Protein AF-A0A151TCH6-F1 (afdb_monomer)

pLDDT: mean 84.73, std 14.46, range [42.22, 97.75]

InterPro domains:
  IPR041588 Integrase zinc-binding domain [PF17921] (36-89)

Sequence (124 aa):
MQKLVTAPDQQKGYELKEGKLFFKGKLVLPKNSCRIPLIIREFHASAMGGHAGVFRTFKRVSTAFFWKGMKKDITKFVAECHICQTNKYQTLVPWGLLQPLPIPTQIWTDLSMDFIVGNNPWKI

Mean predicted aligned error: 12.19 Å

Radius of gyration: 27.11 Å; Cα contacts (8 Å, |Δi|>4): 95; chains: 1; bounding box: 61×24×78 Å

Secondary structure (DSSP, 8-state):
-HHHHS-GGGSTTEEEETTEEEETTEEE--TT-THHHHHHHHHHHSTTTTT--HHHHHHHHHHHEE-TTHHHHHHHHHHT-HHHHHHS---S--SS---PPPPPSSTTS-----------TT--

Structure (mmCIF, N/CA/C/O backbone):
data_AF-A0A151TCH6-F1
#
_entry.id   AF-A0A151TCH6-F1
#
loop_
_atom_site.group_PDB
_atom_site.id
_atom_site.type_symbol
_atom_site.label_atom_id
_atom_site.label_alt_id
_atom_site.label_comp_id
_atom_site.label_asym_id
_atom_site.label_entity_id
_atom_site.label_seq_id
_atom_site.pdbx_PDB_ins_code
_atom_site.Cartn_x
_atom_site.Cartn_y
_atom_site.Cartn_z
_atom_site.occupancy
_atom_site.B_iso_or_equiv
_atom_site.auth_seq_id
_atom_site.auth_comp_id
_atom_site.auth_asym_id
_atom_site.auth_atom_id
_atom_site.pdbx_PDB_model_num
ATOM 1 N N . MET A 1 1 ? -2.805 -1.657 22.631 1.00 48.31 1 MET A N 1
ATOM 2 C CA . MET A 1 1 ? -4.109 -2.295 22.364 1.00 48.31 1 MET A CA 1
ATOM 3 C C . MET A 1 1 ? -4.813 -2.548 23.675 1.00 48.31 1 MET A C 1
ATOM 5 O O . MET A 1 1 ? -5.772 -1.840 23.913 1.00 48.31 1 MET A O 1
ATOM 9 N N . GLN A 1 2 ? -4.263 -3.376 24.574 1.00 42.22 2 GLN A N 1
ATOM 10 C CA . GLN A 1 2 ? -4.792 -3.512 25.943 1.00 42.22 2 GLN A CA 1
ATOM 11 C C . GLN A 1 2 ? -4.965 -2.148 26.639 1.00 42.22 2 GLN A C 1
ATOM 13 O O . GLN A 1 2 ? -6.071 -1.830 27.037 1.00 42.22 2 GLN A O 1
ATOM 18 N N . LYS A 1 3 ? -3.959 -1.261 26.604 1.00 46.53 3 LYS A N 1
ATOM 19 C CA . LYS A 1 3 ? -4.056 0.087 27.209 1.00 46.53 3 LYS A CA 1
ATOM 20 C C . LYS A 1 3 ? -5.080 1.063 26.588 1.00 46.53 3 LYS A C 1
ATOM 22 O O . LYS A 1 3 ? -5.363 2.073 27.207 1.00 46.53 3 LYS A O 1
ATOM 27 N N . LEU A 1 4 ? -5.601 0.808 25.380 1.00 53.44 4 LEU A N 1
ATOM 28 C CA . LEU A 1 4 ? -6.573 1.703 24.707 1.00 53.44 4 LEU A CA 1
ATOM 29 C C . LEU A 1 4 ? -8.019 1.222 24.848 1.00 53.44 4 LEU A C 1
ATOM 31 O O . LEU A 1 4 ? -8.948 1.985 24.619 1.00 53.44 4 LEU A O 1
ATOM 35 N N . VAL A 1 5 ? -8.197 -0.046 25.216 1.00 52.81 5 VAL A N 1
ATOM 36 C CA . VAL A 1 5 ? -9.505 -0.621 25.540 1.00 52.81 5 VAL A CA 1
ATOM 37 C C . VAL A 1 5 ? -9.897 -0.260 26.976 1.00 52.81 5 VAL A C 1
ATOM 39 O O . VAL A 1 5 ? -11.076 -0.125 27.266 1.00 52.81 5 VAL A O 1
ATOM 42 N N . THR A 1 6 ? -8.917 -0.047 27.863 1.00 51.72 6 THR A N 1
ATOM 43 C CA . THR A 1 6 ? -9.155 0.238 29.288 1.00 51.72 6 THR A CA 1
ATOM 44 C C . THR A 1 6 ? -9.533 1.695 29.583 1.00 51.72 6 THR A C 1
ATOM 46 O O . THR A 1 6 ? -10.118 1.950 30.627 1.00 51.72 6 THR A O 1
ATOM 49 N N . ALA A 1 7 ? -9.224 2.647 28.693 1.00 51.19 7 ALA A N 1
ATOM 50 C CA . ALA A 1 7 ? -9.578 4.064 28.857 1.00 51.19 7 ALA A CA 1
ATOM 51 C C . ALA A 1 7 ? -9.584 4.817 27.504 1.00 51.19 7 ALA A C 1
ATOM 53 O O . ALA A 1 7 ? -8.677 5.604 27.221 1.00 51.19 7 ALA A O 1
ATOM 54 N N . PRO A 1 8 ? -10.571 4.565 26.625 1.00 52.78 8 PRO A N 1
ATOM 55 C CA . PRO A 1 8 ? -10.668 5.234 25.322 1.00 52.78 8 PRO A CA 1
ATOM 56 C C . PRO A 1 8 ? -10.871 6.757 25.439 1.00 52.78 8 PRO A C 1
ATOM 58 O O . PRO A 1 8 ? -10.500 7.490 24.527 1.00 52.78 8 PRO A O 1
ATOM 61 N N . ASP A 1 9 ? -11.386 7.224 26.580 1.00 51.91 9 ASP A N 1
ATOM 62 C CA . ASP A 1 9 ? -11.752 8.623 26.847 1.00 51.91 9 ASP A CA 1
ATOM 63 C C . ASP A 1 9 ? -10.549 9.539 27.161 1.00 51.91 9 ASP A C 1
ATOM 65 O O . ASP A 1 9 ? -10.641 10.763 27.143 1.00 51.91 9 ASP A O 1
ATOM 69 N N . GLN A 1 10 ? -9.369 8.963 27.419 1.00 57.12 10 GLN A N 1
ATOM 70 C CA . GLN A 1 10 ? -8.159 9.724 27.767 1.00 57.12 10 GLN A CA 1
ATOM 71 C C . GLN A 1 10 ? -7.316 10.152 26.556 1.00 57.12 10 GLN A C 1
ATOM 73 O O . GLN A 1 10 ? -6.319 10.859 26.716 1.00 57.12 10 GLN A O 1
ATOM 78 N N . GLN A 1 11 ? -7.711 9.786 25.330 1.00 61.28 11 GLN A N 1
ATOM 79 C CA . GLN A 1 11 ? -7.047 10.235 24.103 1.00 61.28 11 GLN A CA 1
ATOM 80 C C . GLN A 1 11 ? -8.026 10.913 23.141 1.00 61.28 11 GLN A C 1
ATOM 82 O O . GLN A 1 11 ? -8.897 10.276 22.555 1.00 61.28 11 GLN A O 1
ATOM 87 N N . LYS A 1 12 ? -7.815 12.220 22.916 1.00 75.38 12 LYS A N 1
ATOM 88 C CA . LYS A 1 12 ? -8.618 13.056 22.008 1.00 75.38 12 LYS A CA 1
ATOM 89 C C . LYS A 1 12 ? -8.845 12.370 20.648 1.00 75.38 12 LYS A C 1
ATOM 91 O O . LYS A 1 12 ? -7.894 12.133 19.900 1.00 75.38 12 LYS A O 1
ATOM 96 N N . GLY A 1 13 ? -10.113 12.120 20.310 1.00 79.75 13 GLY A N 1
ATOM 97 C CA . GLY A 1 13 ? -10.560 11.660 18.988 1.00 79.75 13 GLY A CA 1
ATOM 98 C C . GLY A 1 13 ? -10.776 10.152 18.828 1.00 79.75 13 GLY A C 1
ATOM 99 O O . GLY A 1 13 ? -11.043 9.717 17.702 1.00 79.75 13 GLY A O 1
ATOM 100 N N . TYR A 1 14 ? -10.650 9.369 19.903 1.00 86.06 14 TYR A N 1
ATOM 101 C CA . TYR A 1 14 ? -11.053 7.963 19.927 1.00 86.06 14 TYR A CA 1
ATOM 102 C C . TYR A 1 14 ? -12.457 7.805 20.516 1.00 86.06 14 TYR A C 1
ATOM 104 O O . TYR A 1 14 ? -12.810 8.471 21.480 1.00 86.06 14 TYR A O 1
ATOM 112 N N . GLU A 1 15 ? -13.249 6.910 19.933 1.00 89.81 15 GLU A N 1
ATOM 113 C CA . GLU A 1 15 ? -14.629 6.631 20.337 1.00 89.81 15 GLU A CA 1
ATOM 114 C C . GLU A 1 15 ? -14.815 5.118 20.480 1.00 89.81 15 GLU A C 1
ATOM 116 O O . GLU A 1 15 ? -14.428 4.361 19.588 1.00 89.81 15 GLU A O 1
ATOM 121 N N . LEU A 1 16 ? -15.418 4.656 21.577 1.00 89.31 16 LEU A N 1
ATOM 122 C CA . LEU A 1 16 ? -15.793 3.252 21.747 1.00 89.31 16 LEU A CA 1
ATOM 123 C C . LEU A 1 16 ? -17.285 3.091 21.430 1.00 89.31 16 LEU A C 1
ATOM 125 O O . LEU A 1 16 ? -18.126 3.658 22.118 1.00 89.31 16 LEU A O 1
ATOM 129 N N . LYS A 1 17 ? -17.616 2.318 20.391 1.00 89.00 17 LYS A N 1
ATOM 130 C CA . LYS A 1 17 ? -19.000 2.023 19.982 1.00 89.00 17 LYS A CA 1
ATOM 131 C C . LYS A 1 17 ? -19.167 0.519 19.849 1.00 89.00 17 LYS A C 1
ATOM 133 O O . LYS A 1 17 ? -18.406 -0.107 19.118 1.00 89.00 17 LYS A O 1
ATOM 138 N N . GLU A 1 18 ? -20.130 -0.062 20.564 1.00 87.56 18 GLU A N 1
ATOM 139 C CA . GLU A 1 18 ? -20.452 -1.500 20.485 1.00 87.56 18 GLU A CA 1
ATOM 140 C C . GLU A 1 18 ? -19.223 -2.420 20.664 1.00 87.56 18 GLU A C 1
ATOM 142 O O . GLU A 1 18 ? -19.017 -3.382 19.923 1.00 87.56 18 GLU A O 1
ATOM 147 N N . GLY A 1 19 ? -18.328 -2.079 21.599 1.00 85.00 19 GLY A N 1
ATOM 148 C CA . GLY A 1 19 ? -17.092 -2.839 21.842 1.00 85.00 19 GLY A CA 1
ATOM 149 C C . GLY A 1 19 ? -16.015 -2.700 20.755 1.00 85.00 19 GLY A C 1
ATOM 150 O O . GLY A 1 19 ? -14.988 -3.376 20.814 1.00 85.00 19 GLY A O 1
ATOM 151 N N . LYS A 1 20 ? -16.208 -1.818 19.770 1.00 89.12 20 LYS A N 1
ATOM 152 C CA . LYS A 1 20 ? -15.242 -1.504 18.712 1.00 89.12 20 LYS A CA 1
ATOM 153 C C . LYS A 1 20 ? -14.680 -0.103 18.920 1.00 89.12 20 LYS A C 1
ATOM 155 O O . LYS A 1 20 ? -15.407 0.840 19.224 1.00 89.12 20 LYS A O 1
ATOM 160 N N . LEU A 1 21 ? -13.372 0.033 18.730 1.00 91.75 21 LEU A N 1
ATOM 161 C CA . LEU A 1 21 ? -12.683 1.313 18.834 1.00 91.75 21 LEU A CA 1
ATOM 162 C C . LEU A 1 21 ? -12.689 2.015 17.473 1.00 91.75 21 LEU A C 1
ATOM 164 O O . LEU A 1 21 ? -12.309 1.419 16.467 1.00 91.75 21 LEU A O 1
ATOM 168 N N . PHE A 1 22 ? -13.070 3.284 17.452 1.00 92.94 22 PHE A N 1
ATOM 169 C CA . PHE A 1 22 ? -13.056 4.150 16.282 1.00 92.94 22 PHE A CA 1
ATOM 170 C C . PHE A 1 22 ? -12.129 5.343 16.510 1.00 92.94 22 PHE A C 1
ATOM 172 O O . PHE A 1 22 ? -11.966 5.812 17.630 1.00 92.94 22 PHE A O 1
ATOM 179 N N . PHE A 1 23 ? -11.515 5.844 15.441 1.00 91.38 23 PHE A N 1
ATOM 180 C CA . PHE A 1 23 ? -10.724 7.072 15.442 1.00 91.38 23 PHE A CA 1
ATOM 181 C C . PHE A 1 23 ? -11.147 7.932 14.257 1.00 91.38 23 PHE A C 1
ATOM 183 O O . PHE A 1 23 ? -10.967 7.522 13.107 1.00 91.38 23 PHE A O 1
ATOM 190 N N . LYS A 1 24 ? -11.725 9.111 14.521 1.00 90.25 24 LYS A N 1
ATOM 191 C CA . LYS A 1 24 ? -12.284 9.996 13.476 1.00 90.25 24 LYS A CA 1
ATOM 19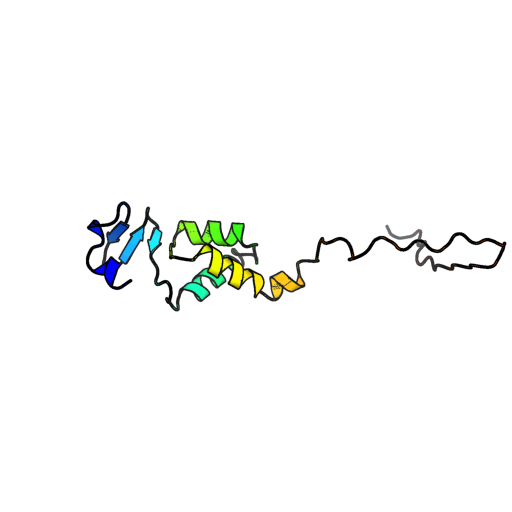2 C C . LYS A 1 24 ? -13.218 9.250 12.499 1.00 90.25 24 LYS A C 1
ATOM 194 O O . LYS A 1 24 ? -13.062 9.361 11.285 1.00 90.25 24 LYS A O 1
ATOM 199 N N . GLY A 1 25 ? -14.115 8.416 13.031 1.00 90.44 25 GLY A N 1
ATOM 200 C CA . GLY A 1 25 ? -15.054 7.602 12.245 1.00 90.44 25 GLY A CA 1
ATOM 201 C C . GLY A 1 25 ? -14.476 6.333 11.598 1.00 90.44 25 GLY A C 1
ATOM 202 O O . GLY A 1 25 ? -15.209 5.617 10.925 1.00 90.44 25 GLY A O 1
ATOM 203 N N . LYS A 1 26 ? -13.191 6.013 11.804 1.00 94.00 26 LYS A N 1
ATOM 204 C CA . LYS A 1 26 ? -12.517 4.848 11.197 1.00 94.00 26 LYS A CA 1
ATOM 205 C C . LYS A 1 26 ? -12.333 3.732 12.208 1.00 94.00 26 LYS A C 1
ATOM 207 O O . LYS A 1 26 ? -11.891 4.005 13.321 1.00 94.00 26 LYS A O 1
ATOM 212 N N . LEU A 1 27 ? -12.587 2.486 11.818 1.00 95.12 27 LEU A N 1
ATOM 213 C CA . LEU A 1 27 ? -12.406 1.331 12.694 1.00 95.12 27 LEU A CA 1
ATOM 214 C C . LEU A 1 27 ? -10.921 1.122 13.009 1.00 95.12 27 LEU A C 1
ATOM 216 O O . LEU A 1 27 ? -10.093 0.945 12.110 1.00 95.12 27 LEU A O 1
ATOM 220 N N . VAL A 1 28 ? -10.589 1.112 14.296 1.00 94.62 28 VAL A N 1
ATOM 221 C CA . VAL A 1 28 ? -9.224 0.929 14.778 1.00 94.62 28 VAL A CA 1
ATOM 222 C C . VAL A 1 28 ? -8.917 -0.553 14.917 1.00 94.62 28 VAL A C 1
ATOM 224 O O . VAL A 1 28 ? -9.580 -1.281 15.655 1.00 94.62 28 VAL A O 1
ATOM 227 N N . LEU A 1 29 ? -7.863 -1.000 14.239 1.00 93.88 29 LEU A N 1
ATOM 228 C CA . LEU A 1 29 ? -7.401 -2.379 14.299 1.00 93.88 29 LEU A CA 1
ATOM 229 C C . LEU A 1 29 ? -6.135 -2.508 15.150 1.00 93.88 29 LEU A C 1
ATOM 231 O O . LEU A 1 29 ? -5.179 -1.748 14.967 1.00 93.88 29 LEU A O 1
ATOM 235 N N . PRO A 1 30 ? -6.061 -3.525 16.025 1.00 92.12 30 PRO A N 1
ATOM 236 C CA . PRO A 1 30 ? -4.988 -4.484 16.017 1.00 92.12 30 PRO A CA 1
ATOM 237 C C . PRO A 1 30 ? -3.688 -4.222 15.271 1.00 92.12 30 PRO A C 1
ATOM 239 O O . PRO A 1 30 ? -3.664 -4.691 14.146 1.00 92.12 30 PRO A O 1
ATOM 242 N N . LYS A 1 31 ? -2.594 -3.636 15.793 1.00 89.50 31 LYS A N 1
ATOM 243 C CA . LYS A 1 31 ? -1.335 -3.621 14.996 1.00 89.50 31 LYS A CA 1
ATOM 244 C C . LYS A 1 31 ? -0.928 -5.044 14.569 1.00 89.50 31 LYS A C 1
ATOM 246 O O . LYS A 1 31 ? -0.463 -5.246 13.459 1.00 89.50 31 LYS A O 1
ATOM 251 N N . ASN A 1 32 ? -1.170 -6.018 15.443 1.00 89.81 32 ASN A N 1
ATOM 252 C CA . ASN A 1 32 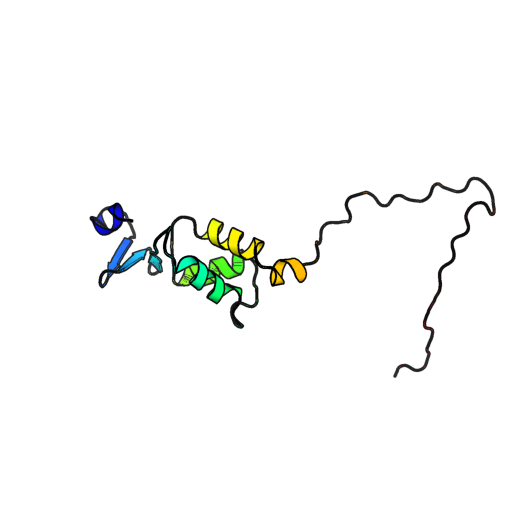? -0.886 -7.431 15.200 1.00 89.81 32 ASN A CA 1
ATOM 253 C C . ASN A 1 32 ? -2.153 -8.208 14.787 1.00 89.81 32 ASN A C 1
ATOM 255 O O . ASN A 1 32 ? -2.239 -9.409 15.019 1.00 89.81 32 ASN A O 1
ATOM 259 N N . SER A 1 33 ? -3.179 -7.535 14.252 1.00 92.81 33 SER A N 1
ATOM 260 C CA . SER A 1 33 ? -4.395 -8.215 13.798 1.00 92.81 33 SER A CA 1
ATOM 261 C C . SER A 1 33 ? -4.111 -9.031 12.543 1.00 92.81 33 SER A C 1
ATOM 263 O O . SER A 1 33 ? -3.641 -8.498 11.538 1.00 92.81 33 SER A O 1
ATOM 265 N N . CYS A 1 34 ? -4.505 -10.303 12.569 1.00 93.81 34 CYS A N 1
ATOM 266 C CA . CYS A 1 34 ? -4.475 -11.199 11.412 1.00 93.81 34 CYS A CA 1
ATOM 267 C C . CYS A 1 34 ? -5.336 -10.705 10.236 1.00 93.81 34 CYS A C 1
ATOM 269 O O . CYS A 1 34 ? -5.164 -11.164 9.111 1.00 93.81 34 CYS A O 1
ATOM 271 N N . ARG A 1 35 ? -6.245 -9.747 10.468 1.00 94.88 35 ARG A N 1
ATOM 272 C CA . ARG A 1 35 ? -7.103 -9.169 9.425 1.00 94.88 35 ARG A CA 1
ATOM 273 C C . ARG A 1 35 ? -6.404 -8.101 8.590 1.00 94.88 35 ARG A C 1
ATOM 275 O O . ARG A 1 35 ? -6.878 -7.816 7.497 1.00 94.88 35 ARG A O 1
ATOM 282 N N . ILE A 1 36 ? -5.300 -7.514 9.065 1.00 96.81 36 ILE A N 1
ATOM 283 C CA . ILE A 1 36 ? -4.596 -6.455 8.324 1.00 96.81 36 ILE A CA 1
ATOM 284 C C . ILE A 1 36 ? -4.176 -6.935 6.924 1.00 96.81 36 ILE A C 1
ATOM 286 O O . ILE A 1 36 ? -4.558 -6.274 5.959 1.00 96.81 36 ILE A O 1
ATOM 290 N N . PRO A 1 37 ? -3.481 -8.079 6.757 1.00 96.50 37 PRO A N 1
ATOM 291 C CA . PRO A 1 37 ? -3.108 -8.561 5.427 1.00 96.50 37 PRO A CA 1
ATOM 292 C C . PRO A 1 37 ? -4.311 -8.811 4.511 1.00 96.50 37 PRO A C 1
ATOM 294 O O . PRO A 1 37 ? -4.247 -8.493 3.327 1.00 96.50 37 PRO A O 1
ATOM 297 N N . LEU A 1 38 ? -5.420 -9.325 5.057 1.00 96.69 38 LEU A N 1
ATOM 298 C CA . LEU A 1 38 ? -6.651 -9.578 4.299 1.00 96.69 38 LEU A CA 1
ATOM 299 C C . LEU A 1 38 ? -7.275 -8.277 3.788 1.00 96.69 38 LEU A C 1
ATOM 301 O O . LEU A 1 38 ? -7.632 -8.182 2.619 1.00 96.69 38 LEU A O 1
ATOM 305 N N . ILE A 1 39 ? -7.342 -7.255 4.642 1.00 97.06 39 ILE A N 1
ATOM 306 C CA . ILE A 1 39 ? -7.855 -5.933 4.272 1.00 97.06 39 ILE A CA 1
ATOM 307 C C . ILE A 1 39 ? -6.971 -5.311 3.192 1.00 97.06 39 ILE A C 1
ATOM 309 O O . ILE A 1 39 ? -7.482 -4.846 2.178 1.00 97.06 39 ILE A O 1
ATOM 313 N N . ILE A 1 40 ? -5.645 -5.319 3.365 1.00 97.69 40 ILE A N 1
ATOM 314 C CA . ILE A 1 40 ? -4.745 -4.754 2.351 1.00 97.69 40 ILE A CA 1
ATOM 315 C C . ILE A 1 40 ? -4.921 -5.493 1.019 1.00 97.69 40 ILE A C 1
ATOM 317 O O . ILE A 1 40 ? -5.047 -4.837 -0.015 1.00 97.69 40 ILE A O 1
ATOM 321 N N . ARG A 1 41 ? -4.989 -6.831 1.042 1.00 96.88 41 ARG A N 1
ATOM 322 C CA . ARG A 1 41 ? -5.221 -7.655 -0.150 1.00 96.88 41 ARG A CA 1
ATOM 323 C C . ARG A 1 41 ? -6.523 -7.282 -0.853 1.00 96.88 41 ARG A C 1
ATOM 325 O O . ARG A 1 41 ? -6.496 -7.105 -2.065 1.00 96.88 41 ARG A O 1
ATOM 332 N N . GLU A 1 42 ? -7.617 -7.110 -0.120 1.00 96.44 42 GLU A N 1
ATOM 333 C CA . GLU A 1 42 ? -8.918 -6.754 -0.694 1.00 96.44 42 GLU A CA 1
ATOM 334 C C . GLU A 1 42 ? -8.878 -5.398 -1.411 1.00 96.44 42 GLU A C 1
ATOM 336 O O . GLU A 1 42 ? -9.302 -5.270 -2.55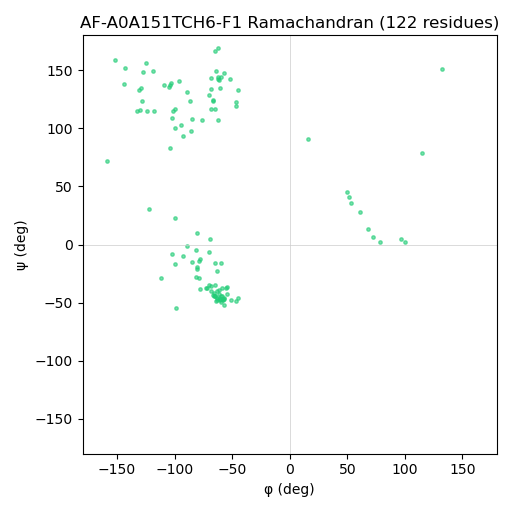6 1.00 96.44 42 GLU A O 1
ATOM 341 N N . PHE A 1 43 ? -8.282 -4.376 -0.794 1.00 96.50 43 PHE A N 1
ATOM 342 C CA . PHE A 1 43 ? -8.203 -3.041 -1.400 1.00 96.50 43 PHE A CA 1
ATOM 343 C C . PHE A 1 43 ? -7.107 -2.893 -2.466 1.00 96.50 43 PHE A C 1
ATOM 345 O O . PHE A 1 43 ? -7.111 -1.905 -3.208 1.00 96.50 43 PHE A O 1
ATOM 352 N N . HIS A 1 44 ? -6.170 -3.841 -2.537 1.00 97.06 44 HIS A N 1
ATOM 353 C CA . HIS A 1 44 ? -5.068 -3.840 -3.494 1.00 97.06 44 HIS A CA 1
ATOM 354 C C . HIS A 1 44 ? -5.328 -4.744 -4.705 1.00 97.06 44 HIS A C 1
ATOM 356 O O . HIS A 1 44 ? -5.221 -4.277 -5.833 1.00 97.06 44 HIS A O 1
ATOM 362 N N . ALA A 1 45 ? -5.646 -6.018 -4.480 1.00 95.75 45 ALA A N 1
ATOM 363 C CA . ALA A 1 45 ? -5.638 -7.076 -5.492 1.00 95.75 45 ALA A CA 1
ATOM 364 C C . ALA A 1 45 ? -7.031 -7.464 -6.015 1.00 95.75 45 ALA A C 1
ATOM 366 O O . ALA A 1 45 ? -7.119 -8.233 -6.967 1.00 95.75 45 ALA A O 1
ATOM 367 N N . SER A 1 46 ? -8.120 -6.962 -5.423 1.00 94.69 46 SER A N 1
ATOM 368 C CA . SER A 1 46 ? -9.459 -7.155 -6.001 1.00 94.69 46 SER A CA 1
ATOM 369 C C . SER A 1 46 ? -9.583 -6.456 -7.359 1.00 94.69 46 SER A C 1
ATOM 371 O O . SER A 1 46 ? -8.788 -5.574 -7.691 1.00 94.69 46 SER A O 1
ATOM 373 N N . ALA A 1 47 ? -10.632 -6.778 -8.122 1.00 91.06 47 ALA A N 1
ATOM 374 C CA . ALA A 1 47 ? -10.942 -6.084 -9.375 1.00 91.06 47 ALA A CA 1
ATOM 375 C C . ALA A 1 47 ? -11.083 -4.560 -9.176 1.00 91.06 47 ALA A C 1
ATOM 377 O O . ALA A 1 47 ? -10.604 -3.769 -9.985 1.00 91.06 47 ALA A O 1
ATOM 378 N N . MET A 1 48 ? -11.666 -4.137 -8.049 1.00 88.69 48 MET A N 1
ATOM 379 C CA . MET A 1 48 ? -11.759 -2.724 -7.665 1.00 88.69 48 MET A CA 1
ATOM 380 C C . MET A 1 48 ? -10.394 -2.150 -7.244 1.00 88.69 48 MET A C 1
ATOM 382 O O . MET A 1 48 ? -10.068 -0.988 -7.525 1.00 88.69 48 MET A O 1
ATOM 386 N N . GLY A 1 49 ? -9.592 -2.969 -6.558 1.00 90.62 49 GLY A N 1
ATOM 387 C CA . GLY A 1 49 ? -8.223 -2.688 -6.137 1.00 90.62 49 GLY A CA 1
ATOM 388 C C . GLY A 1 49 ? -7.292 -2.410 -7.315 1.00 90.62 49 GLY A C 1
ATOM 389 O O . GLY A 1 49 ? -6.582 -1.400 -7.313 1.00 90.62 49 GLY A O 1
ATOM 390 N N . GLY A 1 50 ? -7.363 -3.252 -8.345 1.00 94.19 50 GLY A N 1
ATOM 391 C CA . GLY A 1 50 ? -6.673 -3.090 -9.622 1.00 94.19 50 GLY A CA 1
ATOM 392 C C . GLY A 1 50 ? -5.150 -3.056 -9.505 1.00 94.19 50 GLY A C 1
ATOM 393 O O . GLY A 1 50 ? -4.499 -2.369 -10.287 1.00 94.19 50 GLY A O 1
ATOM 394 N N . HIS A 1 51 ? -4.577 -3.705 -8.488 1.00 95.44 51 HIS A N 1
ATOM 395 C CA . HIS A 1 51 ? -3.140 -3.691 -8.200 1.00 95.44 51 HIS A CA 1
ATOM 396 C C . HIS A 1 51 ? -2.552 -2.276 -8.090 1.00 95.44 51 HIS A C 1
ATOM 398 O O . HIS A 1 51 ? -1.414 -1.996 -8.478 1.00 95.44 51 HIS A O 1
ATOM 404 N N . ALA A 1 52 ? -3.344 -1.348 -7.547 1.00 92.69 52 ALA A N 1
ATOM 405 C CA . ALA A 1 52 ? -2.951 0.044 -7.446 1.00 92.69 52 ALA A CA 1
ATOM 406 C C . ALA A 1 52 ? -1.735 0.242 -6.522 1.00 92.69 52 ALA A C 1
ATOM 408 O O . ALA A 1 52 ? -1.534 -0.464 -5.528 1.00 92.69 52 ALA A O 1
ATOM 409 N N . GLY A 1 53 ? -0.937 1.267 -6.833 1.00 93.00 53 GLY A N 1
ATOM 410 C CA . GLY A 1 53 ? 0.233 1.635 -6.038 1.00 93.00 53 GLY A CA 1
ATOM 411 C C . GLY A 1 53 ? -0.112 2.062 -4.606 1.00 93.00 53 GLY A C 1
ATOM 412 O O . GLY A 1 53 ? -1.268 2.324 -4.261 1.00 93.00 53 GLY A O 1
ATOM 413 N N . VAL A 1 54 ? 0.930 2.194 -3.782 1.00 96.12 54 VAL A N 1
ATOM 414 C CA . VAL A 1 54 ? 0.849 2.453 -2.332 1.00 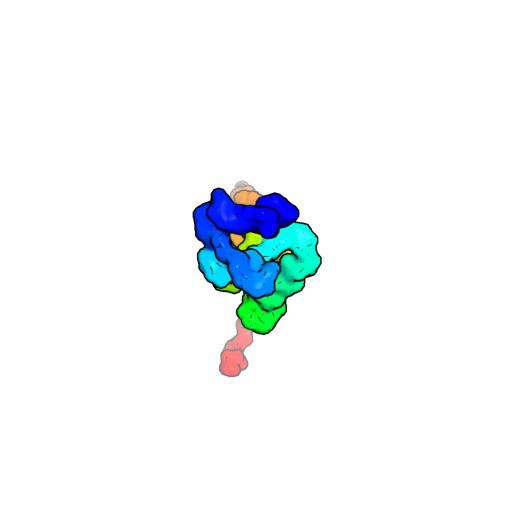96.12 54 VAL A CA 1
ATOM 415 C C . VAL A 1 54 ? -0.133 3.569 -1.973 1.00 96.12 54 VAL A C 1
ATOM 417 O O . VAL A 1 54 ? -0.979 3.380 -1.105 1.00 96.12 54 VAL A O 1
ATOM 420 N N . PHE A 1 55 ? -0.059 4.723 -2.643 1.00 95.88 55 PHE A N 1
ATOM 421 C CA . PHE A 1 55 ? -0.890 5.883 -2.309 1.00 95.88 55 PHE A CA 1
ATOM 422 C C . PHE A 1 55 ? -2.391 5.621 -2.497 1.00 95.88 55 PHE A C 1
ATOM 424 O O . PHE A 1 55 ? -3.187 5.937 -1.612 1.00 95.88 55 PHE A O 1
ATOM 431 N N . ARG A 1 56 ? -2.786 5.020 -3.627 1.00 96.06 56 ARG A N 1
ATOM 432 C CA . ARG A 1 56 ? -4.200 4.723 -3.916 1.00 96.06 56 ARG A CA 1
ATOM 433 C C . ARG A 1 56 ? -4.742 3.668 -2.954 1.00 96.06 56 ARG A C 1
ATOM 435 O O . ARG A 1 56 ? -5.825 3.860 -2.404 1.00 96.06 56 ARG A O 1
ATOM 442 N N . THR A 1 57 ? -3.966 2.615 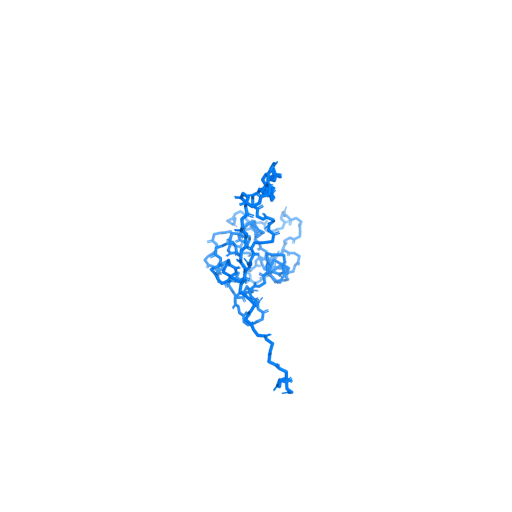-2.703 1.00 97.25 57 THR A N 1
ATOM 443 C CA . THR A 1 57 ? -4.311 1.564 -1.737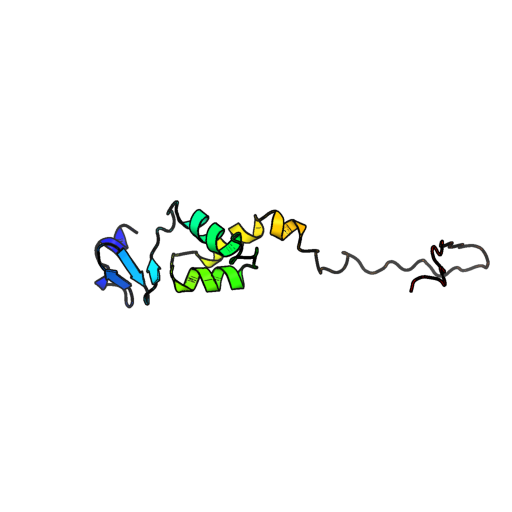 1.00 97.25 57 THR A CA 1
ATOM 444 C C . THR A 1 57 ? -4.461 2.146 -0.331 1.00 97.25 57 THR A C 1
ATOM 446 O O . THR A 1 57 ? -5.488 1.949 0.310 1.00 97.25 57 THR A O 1
ATOM 449 N N . PHE A 1 58 ? -3.503 2.963 0.118 1.00 97.75 58 PHE A N 1
ATOM 450 C CA . PHE A 1 58 ? -3.571 3.656 1.406 1.00 97.75 58 PHE A CA 1
ATOM 451 C C . PHE A 1 58 ? -4.811 4.542 1.521 1.00 97.75 58 PHE A C 1
ATOM 453 O O . PHE A 1 58 ? -5.527 4.449 2.515 1.00 97.75 58 PHE A O 1
ATOM 460 N N . LYS A 1 59 ? -5.096 5.368 0.505 1.00 96.62 59 LYS A N 1
ATOM 461 C CA . LYS A 1 59 ? -6.258 6.263 0.512 1.00 96.62 59 LYS A CA 1
ATOM 462 C C . LYS A 1 59 ? -7.553 5.470 0.692 1.00 96.62 59 LYS A C 1
ATOM 464 O O . LYS A 1 59 ? -8.341 5.830 1.560 1.00 96.62 59 LYS A O 1
ATOM 469 N N . ARG A 1 60 ? -7.727 4.373 -0.053 1.00 96.19 60 ARG A N 1
ATOM 470 C CA . ARG A 1 60 ? -8.905 3.494 0.035 1.00 96.19 60 ARG A CA 1
ATOM 471 C C . ARG A 1 60 ? -9.028 2.801 1.387 1.00 96.19 60 ARG A C 1
ATOM 473 O O . ARG A 1 60 ? -10.079 2.874 1.996 1.00 96.19 60 ARG A O 1
ATOM 480 N N . VAL A 1 61 ? -7.958 2.197 1.897 1.00 96.94 61 VAL A N 1
ATOM 481 C CA . VAL A 1 61 ? -7.990 1.549 3.220 1.00 96.94 61 VAL A CA 1
ATOM 482 C C . VAL A 1 61 ? -8.302 2.571 4.321 1.00 96.94 61 VAL A C 1
ATOM 484 O O . VAL A 1 61 ? -9.076 2.299 5.238 1.00 96.94 61 VAL A O 1
ATOM 487 N N . SER A 1 62 ? -7.742 3.778 4.204 1.00 96.25 62 SER A N 1
ATOM 488 C CA . SER A 1 62 ? -7.897 4.844 5.193 1.00 96.25 62 SER A CA 1
ATOM 489 C C . SER A 1 62 ? -9.293 5.465 5.259 1.00 96.25 62 SER A C 1
ATOM 491 O O . SER A 1 62 ? -9.506 6.303 6.135 1.00 96.25 62 SER A O 1
ATOM 493 N N . THR A 1 63 ? -10.225 5.122 4.362 1.00 95.88 63 THR A N 1
ATOM 494 C CA . THR A 1 63 ? -11.618 5.590 4.471 1.00 95.88 63 THR A CA 1
ATOM 495 C C . THR A 1 63 ? -12.352 4.875 5.599 1.00 95.88 63 THR A C 1
ATOM 497 O O . THR A 1 63 ? -13.107 5.517 6.319 1.00 95.88 63 THR A O 1
ATOM 500 N N . ALA A 1 64 ? -12.087 3.579 5.789 1.00 95.56 64 ALA A N 1
ATOM 501 C CA . ALA A 1 64 ? -12.814 2.733 6.732 1.00 95.56 64 ALA A CA 1
ATOM 502 C C . ALA A 1 64 ? -11.970 2.287 7.934 1.00 95.56 64 ALA A C 1
ATOM 504 O O . ALA A 1 64 ? -12.518 2.070 9.014 1.00 95.56 64 ALA A O 1
ATOM 505 N N . PHE A 1 65 ? -10.647 2.167 7.782 1.00 96.75 65 PHE A N 1
ATOM 506 C CA . PHE A 1 65 ? -9.780 1.562 8.795 1.00 96.75 65 PHE A CA 1
ATOM 507 C C . PHE A 1 65 ? -8.640 2.478 9.236 1.00 96.75 65 PHE A C 1
ATOM 509 O O . PHE A 1 65 ? -8.179 3.366 8.513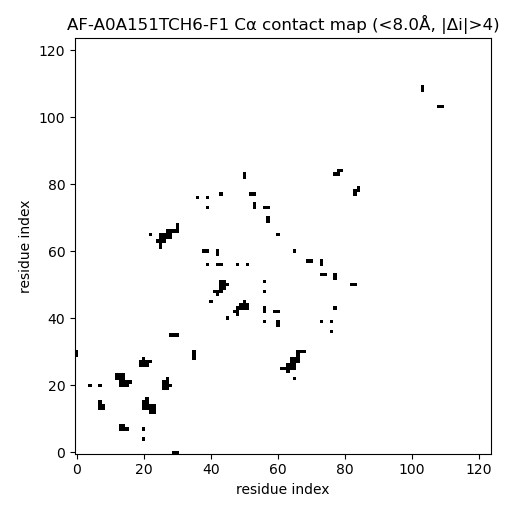 1.00 96.75 65 PHE A O 1
ATOM 516 N N . PHE A 1 66 ? -8.151 2.222 10.446 1.00 95.44 66 PHE A N 1
ATOM 517 C CA . PHE A 1 66 ? -6.957 2.843 10.994 1.00 95.44 66 PHE A CA 1
ATOM 518 C C . PHE A 1 66 ? -6.176 1.854 11.862 1.00 95.44 66 PHE A C 1
ATOM 520 O O . PHE A 1 66 ? -6.741 1.134 12.678 1.00 95.44 66 PHE A O 1
ATOM 527 N N . TRP A 1 67 ? -4.853 1.846 11.739 1.00 95.25 67 TRP A N 1
ATOM 528 C CA . TRP A 1 67 ? -3.975 1.213 12.720 1.00 95.25 67 TRP A CA 1
ATOM 529 C C . TRP A 1 67 ? -2.608 1.890 12.744 1.00 95.25 67 TRP A C 1
ATOM 531 O O . TRP A 1 67 ? -2.179 2.552 11.792 1.00 95.25 67 TRP A O 1
ATOM 541 N N . LYS A 1 68 ? -1.890 1.713 13.855 1.00 92.81 68 LYS A N 1
ATOM 542 C CA . LYS A 1 68 ? -0.537 2.251 14.006 1.00 92.81 68 LYS A CA 1
ATOM 543 C C . LYS A 1 68 ? 0.416 1.516 13.062 1.00 92.81 68 LYS A C 1
ATOM 545 O O . LYS A 1 68 ? 0.674 0.334 13.257 1.00 92.81 68 LYS A O 1
ATOM 550 N N . GLY A 1 69 ? 0.990 2.242 12.103 1.00 94.38 69 GLY A N 1
ATOM 551 C CA . GLY A 1 69 ? 1.926 1.685 11.117 1.00 94.38 69 GLY A CA 1
ATOM 552 C C . GLY A 1 69 ? 1.320 1.386 9.744 1.00 94.38 69 GLY A C 1
ATOM 553 O O . GLY A 1 69 ? 2.061 0.978 8.859 1.00 94.38 69 GLY A O 1
ATOM 554 N N . MET A 1 70 ? 0.035 1.691 9.523 1.00 95.75 70 MET A N 1
ATOM 555 C CA . MET A 1 70 ? -0.705 1.386 8.288 1.00 95.75 70 MET A CA 1
ATOM 556 C C . MET A 1 70 ? 0.025 1.703 6.983 1.00 95.75 70 MET A C 1
ATOM 558 O O . MET A 1 70 ? 0.070 0.865 6.089 1.00 95.75 70 MET A O 1
ATOM 562 N N . LYS A 1 71 ? 0.649 2.882 6.868 1.00 96.62 71 LYS A N 1
ATOM 563 C CA . LYS A 1 71 ? 1.406 3.243 5.659 1.00 96.62 71 LYS A CA 1
ATOM 564 C C . LYS A 1 71 ? 2.576 2.284 5.411 1.00 96.62 71 LYS A C 1
ATOM 566 O O . LYS A 1 71 ? 2.778 1.880 4.276 1.00 96.62 71 LYS A O 1
ATOM 571 N N . LYS A 1 72 ? 3.320 1.906 6.457 1.00 97.44 72 LYS A N 1
ATOM 572 C CA . LYS A 1 72 ? 4.472 0.998 6.353 1.00 97.44 72 LYS A CA 1
ATOM 573 C C . LYS A 1 72 ? 4.031 -0.401 5.929 1.00 97.44 72 LYS A C 1
ATOM 575 O O . LYS A 1 72 ? 4.646 -0.973 5.034 1.00 97.44 72 LYS A O 1
ATOM 580 N N . ASP A 1 73 ? 2.957 -0.909 6.527 1.00 97.44 73 ASP A N 1
ATOM 581 C CA . ASP A 1 73 ? 2.439 -2.245 6.220 1.00 97.44 73 ASP A CA 1
ATOM 582 C C . ASP A 1 73 ? 1.906 -2.317 4.782 1.00 97.44 73 ASP A C 1
ATOM 584 O O . ASP A 1 73 ? 2.214 -3.257 4.055 1.00 97.44 73 ASP A O 1
ATOM 588 N N . ILE A 1 74 ? 1.186 -1.281 4.331 1.00 97.69 74 ILE A N 1
ATOM 589 C CA . ILE A 1 74 ? 0.703 -1.185 2.946 1.00 97.69 74 ILE A CA 1
ATOM 590 C C . ILE A 1 74 ? 1.869 -1.063 1.962 1.00 97.69 74 ILE A C 1
ATOM 592 O O . ILE A 1 74 ? 1.866 -1.745 0.942 1.00 97.69 74 ILE A O 1
ATOM 596 N N . THR A 1 75 ? 2.876 -0.229 2.249 1.00 97.62 75 THR A N 1
ATOM 597 C CA . THR A 1 75 ? 4.069 -0.127 1.394 1.00 97.62 75 THR A CA 1
ATOM 598 C C . THR A 1 75 ? 4.756 -1.478 1.245 1.00 97.62 75 THR A C 1
ATOM 600 O O . THR A 1 75 ? 5.069 -1.867 0.123 1.00 97.62 75 THR A O 1
ATOM 603 N N . LYS A 1 76 ? 4.953 -2.201 2.355 1.00 97.44 76 LYS A N 1
ATOM 604 C CA . LYS A 1 76 ? 5.568 -3.531 2.346 1.00 97.44 76 LYS A CA 1
ATOM 605 C C . LYS A 1 76 ? 4.757 -4.510 1.491 1.00 97.44 76 LYS A C 1
ATOM 607 O O . LYS A 1 76 ? 5.310 -5.120 0.587 1.00 97.44 76 LYS A O 1
ATOM 612 N N . PHE A 1 77 ? 3.445 -4.580 1.708 1.00 97.25 77 PHE A N 1
ATOM 613 C CA . PHE A 1 77 ? 2.563 -5.475 0.959 1.00 97.25 77 PHE A CA 1
ATOM 614 C C . PHE A 1 77 ? 2.590 -5.208 -0.554 1.00 97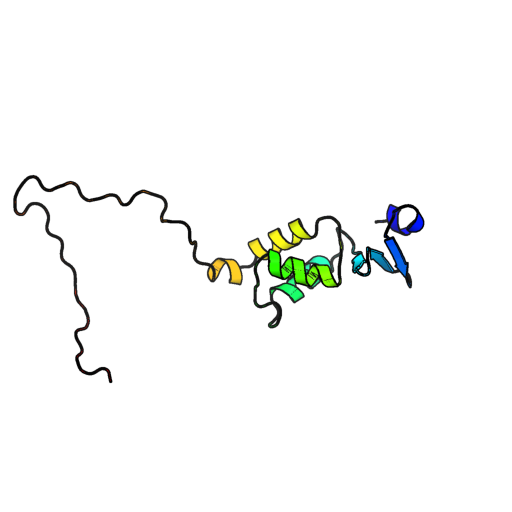.25 77 PHE A C 1
ATOM 616 O O . PHE A 1 77 ? 2.664 -6.134 -1.355 1.00 97.25 77 PHE A O 1
ATOM 623 N N . VAL A 1 78 ? 2.542 -3.935 -0.964 1.00 95.75 78 VAL A N 1
ATOM 624 C CA . VAL A 1 78 ? 2.589 -3.564 -2.388 1.00 95.75 78 VAL A CA 1
ATOM 625 C C . VAL A 1 78 ? 3.966 -3.855 -2.997 1.00 95.75 78 VAL A C 1
ATOM 627 O O . VAL A 1 78 ? 4.041 -4.270 -4.152 1.00 95.75 78 VAL A O 1
ATOM 630 N N . ALA A 1 79 ? 5.052 -3.670 -2.240 1.00 94.88 79 ALA A N 1
ATOM 631 C CA . ALA A 1 79 ? 6.401 -4.017 -2.690 1.00 94.88 79 ALA A CA 1
ATOM 632 C C . ALA A 1 79 ? 6.575 -5.535 -2.896 1.00 94.88 79 ALA A C 1
ATOM 634 O O . ALA A 1 79 ? 7.240 -5.949 -3.837 1.00 94.88 79 ALA A O 1
ATOM 635 N N . GLU A 1 80 ? 5.922 -6.358 -2.076 1.00 95.62 80 GLU A N 1
ATOM 636 C CA . GLU A 1 80 ? 5.952 -7.827 -2.168 1.00 95.62 80 GLU A CA 1
ATOM 637 C C . GLU A 1 80 ? 4.984 -8.397 -3.230 1.00 95.62 80 GLU A C 1
ATOM 639 O O . GLU A 1 80 ? 4.971 -9.599 -3.492 1.00 95.62 80 GLU A O 1
ATOM 644 N N . CYS A 1 81 ? 4.166 -7.558 -3.877 1.00 95.50 81 CYS A N 1
ATOM 645 C CA . CYS A 1 81 ? 3.181 -8.007 -4.858 1.00 95.50 81 CYS A CA 1
ATOM 646 C C . CYS A 1 81 ? 3.821 -8.367 -6.210 1.00 95.50 81 CYS A C 1
ATOM 648 O O . CYS A 1 81 ? 4.155 -7.485 -7.002 1.00 95.50 81 CYS A O 1
ATOM 650 N N . HIS A 1 82 ? 3.903 -9.665 -6.517 1.00 94.12 82 HIS A N 1
ATOM 651 C CA . HIS A 1 82 ? 4.497 -10.183 -7.757 1.00 94.12 82 HIS A CA 1
ATOM 652 C C . HIS A 1 82 ? 3.893 -9.582 -9.041 1.00 94.12 82 HIS A C 1
ATOM 654 O O . HIS A 1 82 ? 4.629 -9.190 -9.942 1.00 94.12 82 HIS A O 1
ATOM 660 N N . ILE A 1 83 ? 2.565 -9.435 -9.111 1.00 93.06 83 ILE A N 1
ATOM 661 C CA . ILE A 1 83 ? 1.873 -8.849 -10.275 1.00 93.06 83 ILE A CA 1
ATOM 662 C C . ILE A 1 83 ? 2.292 -7.386 -10.476 1.00 93.06 83 ILE A C 1
ATOM 664 O O . ILE A 1 83 ? 2.530 -6.942 -11.596 1.00 93.06 83 ILE A O 1
ATOM 668 N N . CYS A 1 84 ? 2.434 -6.620 -9.391 1.00 92.31 84 CYS A N 1
ATOM 669 C CA . CYS A 1 84 ? 2.912 -5.243 -9.481 1.00 92.31 84 CYS A CA 1
ATOM 670 C C . CYS A 1 84 ? 4.382 -5.160 -9.889 1.00 92.31 84 CYS A C 1
ATOM 672 O O . CYS A 1 84 ? 4.725 -4.264 -10.653 1.00 92.31 84 CYS A O 1
ATOM 674 N N . G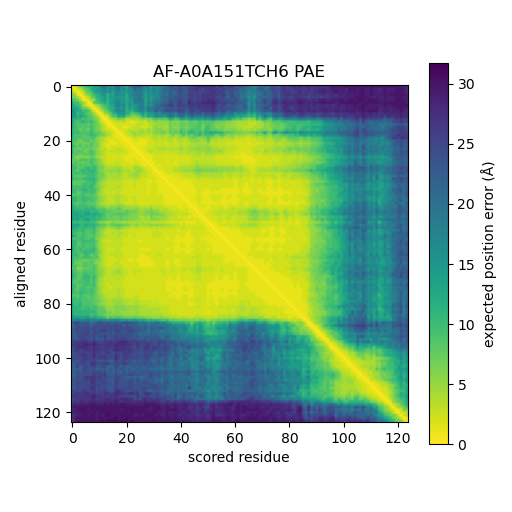LN A 1 85 ? 5.234 -6.052 -9.373 1.00 91.06 85 GLN A N 1
ATOM 675 C CA . GLN A 1 85 ? 6.666 -6.047 -9.682 1.00 91.06 85 GLN A CA 1
ATOM 676 C C . GLN A 1 85 ? 6.950 -6.472 -11.126 1.00 91.06 85 GLN A C 1
ATOM 678 O O . GLN A 1 85 ? 7.854 -5.934 -11.749 1.00 91.06 85 GLN A O 1
ATOM 683 N N . THR A 1 86 ? 6.162 -7.396 -11.675 1.00 89.94 86 THR A N 1
ATOM 684 C CA . THR A 1 86 ? 6.306 -7.855 -13.067 1.00 89.94 86 THR A CA 1
ATOM 685 C C . THR A 1 86 ? 5.732 -6.864 -14.072 1.00 89.94 86 THR A C 1
ATOM 687 O O . THR A 1 86 ? 6.322 -6.646 -15.123 1.00 89.94 86 THR A O 1
ATOM 690 N N . ASN A 1 87 ? 4.602 -6.227 -13.752 1.00 84.94 87 ASN A N 1
ATOM 691 C CA . ASN A 1 87 ? 3.920 -5.338 -14.692 1.00 84.94 87 ASN A CA 1
ATOM 692 C C . ASN A 1 87 ? 4.471 -3.899 -14.690 1.00 84.94 87 ASN A C 1
ATOM 694 O O . ASN A 1 87 ? 4.165 -3.105 -15.579 1.00 84.94 87 ASN A O 1
ATOM 698 N N . LYS A 1 88 ? 5.256 -3.516 -13.675 1.00 75.12 88 LYS A N 1
ATOM 699 C CA . LYS A 1 88 ? 5.926 -2.213 -13.642 1.00 75.12 88 LYS A CA 1
ATOM 700 C C . LYS A 1 88 ? 7.338 -2.354 -14.188 1.00 75.12 88 LYS A C 1
ATOM 702 O O . LYS A 1 88 ? 8.236 -2.794 -13.482 1.00 75.12 88 LYS A O 1
ATOM 707 N N . TYR A 1 89 ? 7.535 -1.916 -15.427 1.00 66.19 89 TYR A N 1
ATOM 708 C CA . TYR A 1 89 ? 8.880 -1.713 -15.952 1.00 66.19 89 TYR A CA 1
ATOM 709 C C . TYR A 1 89 ? 9.609 -0.652 -15.112 1.00 66.19 89 TYR A C 1
ATOM 711 O O . TYR A 1 89 ? 9.006 0.329 -14.658 1.00 66.19 89 TYR A O 1
ATOM 719 N N . GLN A 1 90 ? 10.905 -0.853 -14.872 1.00 68.06 90 GLN A N 1
ATOM 720 C CA . GLN A 1 90 ? 11.734 0.181 -14.266 1.00 68.06 90 GLN A CA 1
ATOM 721 C C . GLN A 1 90 ? 11.816 1.358 -15.243 1.00 68.06 90 GLN A C 1
ATOM 723 O O . GLN A 1 90 ? 12.359 1.228 -16.332 1.00 68.06 90 GLN A O 1
ATOM 728 N N . THR A 1 91 ? 11.300 2.521 -14.847 1.00 67.06 91 THR A N 1
ATOM 729 C CA . THR A 1 91 ? 11.502 3.794 -15.568 1.00 67.06 91 THR A CA 1
ATOM 730 C C . THR A 1 91 ? 12.858 4.423 -15.252 1.00 67.06 91 THR A C 1
ATOM 732 O O . THR A 1 91 ? 13.085 5.592 -15.554 1.00 67.06 91 THR A O 1
ATOM 735 N N . LEU A 1 92 ? 13.737 3.692 -14.564 1.00 73.25 92 LEU A N 1
ATOM 736 C CA . LEU A 1 92 ? 15.108 4.130 -14.394 1.00 73.25 92 LEU A CA 1
ATOM 737 C C . LEU A 1 92 ? 15.769 4.065 -15.765 1.00 73.25 92 LEU A C 1
ATOM 739 O O . LEU A 1 92 ? 15.619 3.076 -16.484 1.00 73.25 92 LEU A O 1
ATOM 743 N N . VAL A 1 93 ? 16.490 5.126 -16.117 1.00 71.75 93 VAL A N 1
ATOM 744 C CA . VAL A 1 93 ? 17.433 5.054 -17.229 1.00 71.75 93 VAL A CA 1
ATOM 745 C C . VAL A 1 93 ? 18.346 3.844 -16.998 1.00 71.75 93 VAL A C 1
ATOM 747 O O . VAL A 1 93 ? 18.674 3.563 -15.837 1.00 71.75 93 VAL A O 1
ATOM 750 N N . PRO A 1 94 ? 18.731 3.107 -18.055 1.00 72.81 94 PRO A N 1
ATOM 751 C CA . PRO A 1 94 ? 19.750 2.076 -17.934 1.00 72.81 94 PRO A CA 1
ATOM 752 C C . PRO A 1 94 ? 20.917 2.627 -17.117 1.00 72.81 94 PRO A C 1
ATOM 754 O O . PRO A 1 94 ? 21.333 3.769 -17.317 1.00 72.81 94 PRO A O 1
ATOM 757 N N . TRP A 1 95 ? 21.392 1.855 -16.144 1.00 69.44 95 TRP A N 1
ATOM 758 C CA . TRP A 1 95 ? 22.512 2.280 -15.317 1.00 69.44 95 TRP A CA 1
ATOM 759 C C . TRP A 1 95 ? 23.737 2.464 -16.212 1.00 69.44 95 TRP A C 1
ATOM 761 O O . TRP A 1 95 ? 24.308 1.489 -16.691 1.00 69.44 95 TRP A O 1
ATOM 771 N N . GLY A 1 96 ? 24.112 3.719 -16.450 1.00 73.19 96 GLY A N 1
ATOM 772 C CA . GLY A 1 96 ? 25.257 4.078 -17.275 1.00 73.19 96 GLY A CA 1
ATOM 773 C C . GLY A 1 96 ? 24.931 5.166 -18.292 1.00 73.19 96 GLY A C 1
ATOM 774 O O . GLY A 1 96 ? 23.807 5.307 -18.765 1.00 73.19 96 GLY A O 1
ATOM 775 N N . LEU A 1 97 ? 25.949 5.951 -18.632 1.00 79.69 97 LEU A N 1
ATOM 776 C CA . LEU A 1 97 ? 25.907 6.767 -19.839 1.00 79.69 97 LEU A CA 1
ATOM 777 C C . LEU A 1 97 ? 25.951 5.821 -21.041 1.00 79.69 97 LEU A C 1
ATOM 779 O O . LEU A 1 97 ? 26.681 4.825 -20.995 1.00 79.69 97 LEU A O 1
ATOM 783 N N . LEU A 1 98 ? 25.216 6.148 -22.111 1.00 76.56 98 LEU A N 1
ATOM 784 C CA . LEU A 1 98 ? 25.453 5.530 -23.418 1.00 76.56 98 LEU A CA 1
ATOM 785 C C . LEU A 1 98 ? 26.965 5.574 -23.665 1.00 76.56 98 LEU A C 1
ATOM 787 O O . LEU A 1 98 ? 27.558 6.645 -23.557 1.00 76.56 98 LEU A O 1
ATOM 791 N N . GLN A 1 99 ? 27.587 4.419 -23.894 1.00 80.94 99 GLN A N 1
ATOM 792 C CA . GLN A 1 99 ? 28.998 4.340 -24.259 1.00 80.94 99 GLN A CA 1
ATOM 793 C C . GLN A 1 99 ? 29.061 4.516 -25.777 1.00 80.94 99 GLN A C 1
ATOM 795 O O . GLN A 1 99 ? 28.755 3.558 -26.492 1.00 80.94 99 GLN A O 1
ATOM 800 N N . PRO A 1 100 ? 29.352 5.723 -26.300 1.00 83.69 100 PRO A N 1
ATOM 801 C CA . PRO A 1 100 ? 29.538 5.876 -27.731 1.00 83.69 100 PRO A CA 1
ATOM 802 C C . PRO A 1 100 ? 30.737 5.034 -28.164 1.00 83.69 100 PRO A C 1
ATOM 804 O O . PRO A 1 100 ? 31.726 4.919 -27.435 1.00 83.69 100 PRO A O 1
ATOM 807 N N . LEU A 1 101 ? 30.652 4.458 -29.361 1.00 83.31 101 LEU A N 1
ATOM 808 C CA . LEU A 1 101 ? 31.819 3.855 -29.990 1.00 83.31 101 LEU A CA 1
ATOM 809 C C . LEU A 1 101 ? 32.901 4.935 -30.173 1.00 83.31 101 LEU A C 1
ATOM 811 O O . LEU A 1 101 ? 32.560 6.097 -30.430 1.00 83.31 101 LEU A O 1
ATOM 815 N N . PRO A 1 102 ? 34.191 4.588 -30.018 1.00 86.69 102 PRO A N 1
ATOM 816 C CA . PRO A 1 102 ? 35.268 5.521 -30.317 1.00 86.69 102 PRO A CA 1
ATOM 817 C C . PRO A 1 102 ? 35.157 5.998 -31.769 1.00 86.69 102 PRO A C 1
ATOM 819 O O . PRO A 1 102 ? 34.712 5.261 -32.647 1.00 86.69 102 PRO A O 1
ATOM 822 N N . ILE A 1 103 ? 35.556 7.245 -32.021 1.00 85.38 103 ILE A N 1
ATOM 823 C CA . ILE A 1 103 ? 35.555 7.801 -33.376 1.00 85.38 103 ILE A CA 1
ATOM 824 C C . ILE A 1 103 ? 36.609 7.039 -34.201 1.00 85.38 103 ILE A C 1
ATOM 826 O O . ILE A 1 103 ? 37.774 7.027 -33.789 1.00 85.38 103 ILE A O 1
ATOM 830 N N . PRO A 1 104 ? 36.243 6.432 -35.346 1.00 86.06 104 PRO A N 1
ATOM 831 C CA . PRO A 1 104 ? 37.196 5.744 -36.210 1.00 86.06 104 PRO A CA 1
ATOM 832 C C . PRO A 1 104 ? 38.271 6.711 -36.717 1.00 86.06 104 PRO A C 1
ATOM 834 O O . PRO A 1 104 ? 37.960 7.815 -37.165 1.00 86.06 104 PRO A O 1
ATOM 837 N N . THR A 1 105 ? 39.539 6.304 -36.673 1.00 89.81 105 THR A N 1
ATOM 838 C CA . THR A 1 105 ? 40.675 7.118 -37.149 1.00 89.81 105 THR A CA 1
ATOM 839 C C . THR A 1 105 ? 41.047 6.841 -38.606 1.00 89.81 105 THR A C 1
ATOM 841 O O . THR A 1 105 ? 41.840 7.583 -39.187 1.00 89.81 105 THR A O 1
ATOM 844 N N . GLN A 1 106 ? 40.476 5.798 -39.214 1.00 90.50 106 GLN A N 1
ATOM 845 C CA . GLN A 1 106 ? 40.759 5.373 -40.581 1.00 90.50 106 GLN A CA 1
ATOM 846 C C . GLN A 1 106 ? 39.482 4.863 -41.265 1.00 90.50 106 GLN A C 1
ATOM 848 O O . GLN A 1 106 ? 38.552 4.381 -40.624 1.00 90.50 106 GLN A O 1
ATOM 853 N N . ILE A 1 107 ? 39.428 4.981 -42.593 1.00 85.00 107 ILE A N 1
ATOM 854 C CA . ILE A 1 107 ? 38.335 4.422 -43.395 1.00 85.00 107 ILE A CA 1
ATOM 855 C C . ILE A 1 107 ? 38.289 2.889 -43.259 1.00 85.00 107 ILE A C 1
ATOM 857 O O . ILE A 1 107 ? 39.334 2.243 -43.238 1.00 85.00 107 ILE A O 1
ATOM 861 N N . TRP A 1 108 ? 37.082 2.315 -43.222 1.00 84.38 108 TRP A N 1
ATOM 862 C CA . TRP A 1 108 ? 36.826 0.862 -43.198 1.00 84.38 108 TRP A CA 1
ATOM 863 C C . TRP A 1 108 ? 37.243 0.086 -41.932 1.00 84.38 108 TRP A C 1
ATOM 865 O O . TRP A 1 108 ? 37.248 -1.142 -41.968 1.00 84.38 108 TRP A O 1
ATOM 875 N N . THR A 1 109 ? 37.561 0.742 -40.812 1.00 85.00 109 THR A N 1
ATOM 876 C CA . THR A 1 109 ? 37.922 0.036 -39.562 1.00 85.00 109 THR A CA 1
ATOM 877 C C . THR A 1 109 ? 36.722 -0.501 -38.790 1.00 85.00 109 THR A C 1
ATOM 879 O O . THR A 1 109 ? 36.834 -1.519 -38.113 1.00 85.00 109 THR A O 1
ATOM 882 N N . ASP A 1 110 ? 35.570 0.152 -38.928 1.00 84.75 110 ASP A N 1
ATOM 883 C CA . ASP A 1 110 ? 34.359 -0.149 -38.174 1.00 84.75 110 ASP A CA 1
ATOM 884 C C . ASP A 1 110 ? 33.183 -0.286 -39.148 1.00 84.75 110 ASP A C 1
ATOM 886 O O . ASP A 1 110 ? 32.814 0.664 -39.841 1.00 84.75 110 ASP A O 1
ATOM 890 N N . LEU A 1 111 ? 32.604 -1.488 -39.222 1.00 83.19 111 LEU A N 1
ATOM 891 C CA . LEU A 1 111 ? 31.458 -1.810 -40.075 1.00 83.19 111 LEU A CA 1
ATOM 892 C C . LEU A 1 111 ? 30.282 -2.228 -39.191 1.00 83.19 111 LEU A C 1
ATOM 894 O O . LEU A 1 111 ? 30.338 -3.261 -38.525 1.00 83.19 111 LEU A O 1
ATOM 898 N N . SER A 1 112 ? 29.209 -1.438 -39.194 1.00 85.94 112 SER A N 1
ATOM 899 C CA . SER A 1 112 ? 27.928 -1.820 -38.598 1.00 85.94 112 SER A CA 1
ATOM 900 C C . SER A 1 112 ? 26.945 -2.229 -39.695 1.00 85.94 112 SER A C 1
ATOM 902 O O . SER A 1 112 ? 26.879 -1.615 -40.759 1.00 85.94 112 SER A O 1
ATOM 904 N N . MET A 1 113 ? 26.189 -3.295 -39.446 1.00 90.25 113 MET A N 1
ATOM 905 C CA . MET A 1 113 ? 25.153 -3.798 -40.345 1.00 90.25 113 MET A CA 1
ATOM 906 C C . MET A 1 113 ? 23.873 -3.988 -39.541 1.00 90.25 113 MET A C 1
ATOM 908 O O . MET A 1 113 ? 23.915 -4.546 -38.446 1.00 90.25 113 MET A O 1
ATOM 912 N N . ASP A 1 114 ? 22.752 -3.535 -40.091 1.00 87.06 114 ASP A N 1
ATOM 913 C CA . ASP A 1 114 ? 21.425 -3.721 -39.510 1.00 87.06 114 ASP A CA 1
ATOM 914 C C . ASP A 1 114 ? 20.485 -4.337 -40.551 1.00 87.06 114 ASP A C 1
ATOM 916 O O . ASP A 1 114 ? 20.632 -4.108 -41.756 1.00 87.06 114 ASP A O 1
ATOM 920 N N . PHE A 1 115 ? 19.524 -5.134 -40.092 1.00 85.94 115 PHE A N 1
ATOM 921 C CA . PHE A 1 115 ? 18.523 -5.758 -40.947 1.00 85.94 115 PHE A CA 1
ATOM 922 C C . PHE A 1 115 ? 17.213 -4.986 -40.849 1.00 85.94 115 PHE A C 1
ATOM 924 O O . PHE A 1 115 ? 16.533 -5.007 -39.825 1.00 85.94 115 PHE A O 1
ATOM 931 N N . ILE A 1 116 ? 16.792 -4.374 -41.954 1.00 81.38 116 ILE A N 1
ATOM 932 C CA . ILE A 1 116 ? 15.450 -3.799 -42.048 1.00 81.38 116 ILE A CA 1
ATOM 933 C C . ILE A 1 116 ? 14.485 -4.911 -42.454 1.00 81.38 116 ILE A C 1
ATOM 935 O O . ILE A 1 116 ? 14.473 -5.357 -43.602 1.00 81.38 116 ILE A O 1
ATOM 939 N N . VAL A 1 117 ? 13.647 -5.350 -41.517 1.00 80.19 117 VAL A N 1
ATOM 940 C CA . VAL A 1 117 ? 12.558 -6.289 -41.799 1.00 80.19 117 VAL A CA 1
ATOM 941 C C . VAL A 1 117 ? 11.244 -5.515 -41.870 1.00 80.19 117 VAL A C 1
ATOM 943 O O . VAL A 1 117 ? 10.723 -5.070 -40.852 1.00 80.19 117 VAL A O 1
ATOM 946 N N . GLY A 1 118 ? 10.691 -5.391 -43.082 1.00 68.56 118 GLY A N 1
ATOM 947 C CA . GLY A 1 118 ? 9.319 -4.930 -43.308 1.00 68.56 118 GLY A CA 1
ATOM 948 C C . GLY A 1 118 ? 9.177 -3.601 -44.050 1.00 68.56 118 GLY A C 1
ATOM 949 O O . GLY A 1 118 ? 8.792 -2.606 -43.454 1.00 68.56 118 GLY A O 1
ATOM 950 N N . ASN A 1 119 ? 9.321 -3.628 -45.375 1.00 64.56 119 ASN A N 1
ATOM 951 C CA . ASN A 1 119 ? 8.550 -2.741 -46.250 1.00 64.56 119 ASN A CA 1
ATOM 952 C C . ASN A 1 119 ? 7.457 -3.589 -46.897 1.00 64.56 119 ASN A C 1
ATOM 954 O O . ASN A 1 119 ? 7.642 -4.114 -47.992 1.00 64.56 119 ASN A O 1
ATOM 958 N N . ASN A 1 120 ? 6.342 -3.786 -46.189 1.00 59.84 120 ASN A N 1
ATOM 959 C CA . ASN A 1 120 ? 5.160 -4.399 -46.784 1.00 59.84 120 ASN A CA 1
ATOM 960 C C . ASN A 1 120 ? 4.170 -3.285 -47.168 1.00 59.84 120 ASN A C 1
ATOM 962 O O . ASN A 1 120 ? 3.476 -2.785 -46.282 1.00 59.84 120 ASN A O 1
ATOM 966 N N . PRO A 1 121 ? 4.094 -2.872 -48.449 1.00 62.09 121 PRO A N 1
ATOM 967 C CA . PRO A 1 121 ? 3.207 -1.793 -48.894 1.00 62.09 121 PRO A CA 1
ATOM 968 C C . PRO A 1 121 ? 1.704 -2.141 -48.845 1.00 62.09 121 PRO A C 1
ATOM 970 O O . PRO A 1 121 ? 0.887 -1.330 -49.263 1.00 62.09 121 PRO A O 1
ATOM 973 N N . TRP A 1 122 ? 1.319 -3.315 -48.324 1.00 57.75 122 TRP A N 1
ATOM 974 C CA . TRP A 1 122 ? -0.050 -3.847 -48.390 1.00 57.75 122 TRP A CA 1
ATOM 975 C C . TRP A 1 122 ? -0.705 -4.148 -47.033 1.00 57.75 122 TRP A C 1
ATOM 977 O O . TRP A 1 122 ? -1.537 -5.048 -46.941 1.00 57.75 122 TRP A O 1
ATOM 987 N N . LYS A 1 123 ? -0.370 -3.419 -45.963 1.00 51.97 123 LYS A N 1
ATOM 988 C CA . LYS A 1 123 ? -1.228 -3.411 -44.764 1.00 51.97 123 LYS A CA 1
ATOM 989 C C . LYS A 1 123 ? -2.223 -2.246 -44.836 1.00 51.97 123 LYS A C 1
ATOM 991 O O . LYS A 1 123 ? -1.880 -1.132 -44.450 1.00 51.97 123 LYS A O 1
ATOM 996 N N . ILE A 1 124 ? -3.414 -2.549 -45.366 1.00 54.69 124 ILE A N 1
ATOM 997 C CA . ILE A 1 124 ? -4.686 -1.819 -45.186 1.00 54.69 124 ILE A CA 1
ATOM 998 C C . ILE A 1 124 ? -5.378 -2.397 -43.949 1.00 54.69 124 ILE A C 1
ATOM 1000 O O . ILE A 1 124 ? -5.312 -3.640 -43.790 1.00 54.69 124 ILE A O 1
#

Organism: Cajanus cajan (NCBI:txid3821)

Foldseek 3Di:
DVVCLVCVPVDPQWDQDPNFIDGVQATEDDPPDPCLLVLLCCCCVPPVNVNDDLVSSLVVSVVHHDYVCSSVVSNVSSVPDPVNVVVDDPPDDPPDDPDDDPDDPDPPPDDDDDDDPDPDVPDD

Solvent-accessible surface area (backbone atoms only — not comparable to full-atom values): 8050 Å² total; per-residue (Å²): 106,74,78,51,74,76,49,41,85,80,44,95,62,44,46,79,54,96,93,40,47,28,44,85,85,11,43,51,45,60,76,85,38,83,56,54,66,55,53,53,44,52,47,20,68,32,87,88,20,62,61,43,57,52,70,62,28,48,56,60,48,54,66,55,39,42,45,80,58,51,70,60,55,45,44,50,52,54,70,68,30,61,71,51,59,70,73,49,74,78,86,65,72,70,93,67,76,86,78,74,78,80,82,79,92,57,87,88,77,78,86,86,86,83,85,88,85,80,90,69,96,78,82,128

Nearest PDB structures (foldseek):
  7q5b-assembly1_B  TM=6.195E-01  e=6.184E-04  Saccharomyces cerevisiae S288C
  2rn7-assembly1_A  TM=2.507E-01  e=1.296E+00  Shigella flexneri